Protein AF-A0A383F5I3-F1 (afdb_monomer)

Radius of gyration: 12.74 Å; Cα contacts (8 Å, |Δi|>4): 87; chains: 1; bounding box: 29×27×37 Å

Nearest PDB structures (foldseek):
  6o5b-assembly1_I  TM=6.940E-01  e=9.566E-01  Homo sapiens
  6o58-assembly1_K  TM=5.324E-01  e=1.084E+00  Homo sapiens
  6mpk-assembly1_A  TM=4.254E-01  e=1.229E+00  Homo sapiens
  4qgw-assembly2_B  TM=4.127E-01  e=1.579E+00  Homo sapiens
  5xna-assembly1_B  TM=5.937E-01  e=6.669E+00  Ramazzottius varieornatus

Organism: NCBI:txid408172

Solvent-accessible surface area (backbone atoms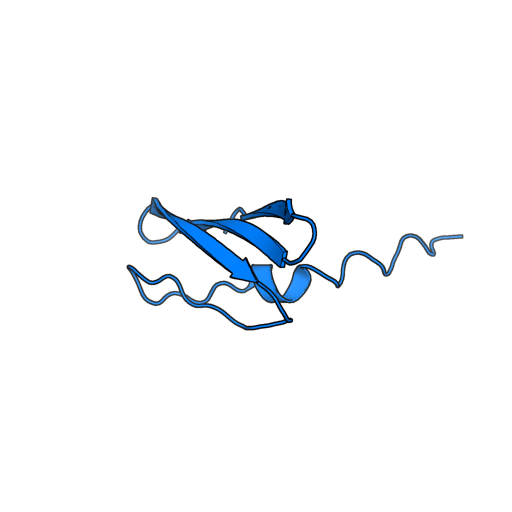 only — not comparable to full-atom va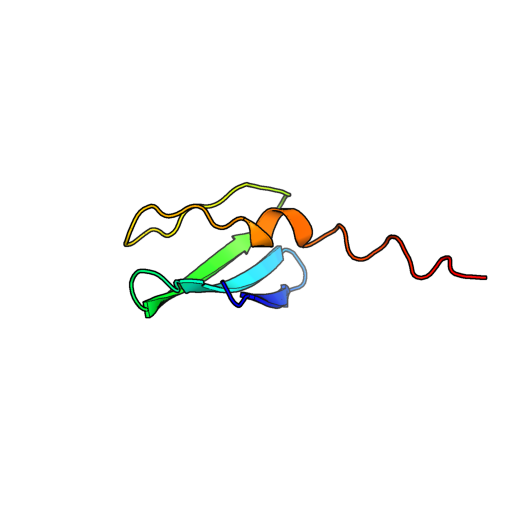lues): 3964 Å² total; per-residue (Å²): 108,65,71,49,77,45,81,51,102,86,38,36,39,34,42,36,41,39,83,87,72,72,49,75,50,75,45,82,39,83,6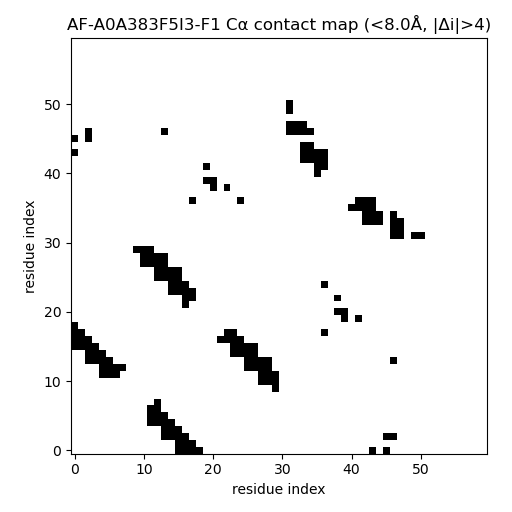3,90,49,85,50,54,40,92,86,79,63,49,73,42,73,64,54,64,47,77,76,60,81,83,62,81,88,80,77,129

pLDDT: mean 71.59, std 14.92, range [41.25, 88.88]

Structure (mmCIF, N/CA/C/O backbone):
data_AF-A0A383F5I3-F1
#
_entry.id   AF-A0A383F5I3-F1
#
loop_
_atom_site.group_PDB
_atom_site.id
_atom_site.type_symbol
_atom_site.label_atom_id
_atom_site.label_alt_id
_atom_site.label_comp_id
_atom_site.label_asym_id
_atom_site.label_entity_id
_atom_site.label_seq_id
_atom_site.pdbx_PDB_ins_code
_atom_site.Cartn_x
_atom_site.Cartn_y
_atom_site.Cartn_z
_atom_site.occupancy
_atom_site.B_iso_or_equiv
_atom_site.auth_seq_id
_atom_site.auth_comp_id
_atom_site.auth_asym_id
_atom_site.auth_atom_id
_atom_site.pdbx_PDB_model_num
ATOM 1 N N . MET A 1 1 ? -6.804 5.451 -4.958 1.00 69.19 1 MET A N 1
ATOM 2 C CA . MET A 1 1 ? -5.805 5.447 -3.868 1.00 69.19 1 MET A CA 1
ATOM 3 C C . MET A 1 1 ? -4.709 6.417 -4.253 1.00 69.19 1 MET A C 1
ATOM 5 O O . MET A 1 1 ? -4.240 6.294 -5.376 1.00 69.19 1 MET A O 1
ATOM 9 N N . PRO A 1 2 ? -4.359 7.397 -3.407 1.00 64.56 2 PRO A N 1
ATOM 10 C CA . PRO A 1 2 ? -3.229 8.275 -3.684 1.00 64.56 2 PRO A CA 1
ATOM 11 C C . PRO A 1 2 ? -1.922 7.474 -3.628 1.00 64.56 2 PRO A C 1
ATOM 13 O O . PRO A 1 2 ? -1.715 6.670 -2.713 1.00 64.56 2 PRO A O 1
ATOM 16 N N . VAL A 1 3 ? -1.065 7.692 -4.623 1.00 71.06 3 VAL A N 1
ATOM 17 C CA . VAL A 1 3 ? 0.229 7.025 -4.767 1.00 71.06 3 VAL A CA 1
ATOM 18 C C . VAL A 1 3 ? 1.299 8.079 -5.031 1.00 71.06 3 VAL A C 1
ATOM 20 O O . VAL A 1 3 ? 1.148 8.905 -5.927 1.00 71.06 3 VAL A O 1
ATOM 23 N N . GLU A 1 4 ? 2.380 8.052 -4.256 1.00 78.06 4 GLU A N 1
ATOM 24 C CA . GLU A 1 4 ? 3.579 8.857 -4.510 1.00 78.06 4 GLU A CA 1
ATOM 25 C C . GLU A 1 4 ? 4.700 7.936 -5.000 1.00 78.06 4 GLU A C 1
ATOM 27 O O . GLU A 1 4 ? 4.974 6.924 -4.362 1.00 78.06 4 GLU A O 1
ATOM 32 N N . SER A 1 5 ? 5.348 8.258 -6.121 1.00 73.19 5 SER A N 1
ATOM 33 C CA . SER A 1 5 ? 6.435 7.451 -6.691 1.00 73.19 5 SER A CA 1
ATOM 34 C C . SER A 1 5 ? 7.785 8.154 -6.569 1.00 73.19 5 SER A C 1
ATOM 36 O O . SER A 1 5 ? 7.937 9.281 -7.039 1.00 73.19 5 SER A O 1
ATOM 38 N N . GLU A 1 6 ? 8.777 7.472 -6.008 1.00 77.69 6 GLU A N 1
ATOM 39 C CA . GLU A 1 6 ? 10.180 7.892 -5.993 1.00 77.69 6 GLU A CA 1
ATOM 40 C C . GLU A 1 6 ? 10.990 6.960 -6.902 1.00 77.69 6 GLU A C 1
ATOM 42 O O . GLU A 1 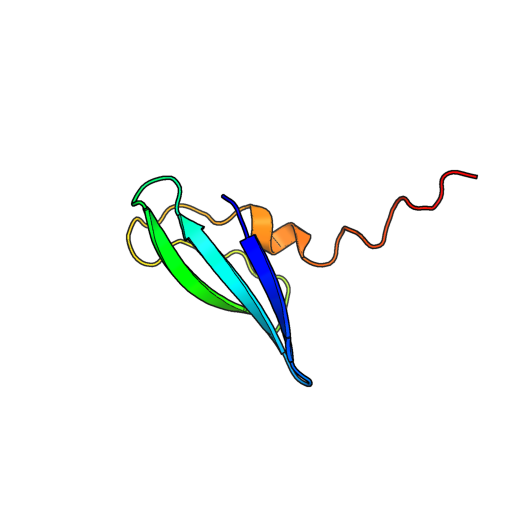6 ? 10.907 5.741 -6.765 1.00 77.69 6 GLU A O 1
ATOM 47 N N . MET A 1 7 ? 11.757 7.515 -7.842 1.00 72.06 7 MET A N 1
ATOM 48 C CA . MET A 1 7 ? 12.678 6.728 -8.671 1.00 72.06 7 MET A CA 1
ATOM 49 C C . MET A 1 7 ? 14.029 6.620 -7.957 1.00 72.06 7 MET A C 1
ATOM 51 O O . MET A 1 7 ? 14.666 7.641 -7.701 1.00 72.06 7 MET A O 1
ATOM 55 N N . GLU A 1 8 ? 14.458 5.398 -7.650 1.00 73.94 8 GLU A N 1
ATOM 56 C CA . GLU A 1 8 ? 15.850 5.071 -7.317 1.00 73.94 8 GLU A CA 1
ATOM 57 C C . GLU A 1 8 ? 16.521 4.407 -8.532 1.00 73.94 8 GLU A C 1
ATOM 59 O O . GLU A 1 8 ? 15.832 3.874 -9.400 1.00 73.94 8 GLU A O 1
ATOM 64 N N . ASP A 1 9 ? 17.858 4.439 -8.604 1.00 72.25 9 ASP A N 1
ATOM 65 C CA . ASP A 1 9 ? 18.669 4.046 -9.774 1.00 72.25 9 ASP A CA 1
ATOM 66 C C . ASP A 1 9 ? 18.275 2.712 -10.455 1.00 72.25 9 ASP A C 1
ATOM 68 O O . ASP A 1 9 ? 18.425 2.588 -11.670 1.00 72.25 9 ASP A O 1
ATOM 72 N N . ASP A 1 10 ? 17.732 1.738 -9.711 1.00 79.31 10 ASP A N 1
ATOM 73 C CA . ASP A 1 10 ? 17.370 0.400 -10.212 1.00 79.31 10 ASP A CA 1
ATOM 74 C C . ASP A 1 10 ? 15.883 0.016 -10.022 1.00 79.31 10 ASP A C 1
ATOM 76 O O . ASP A 1 10 ? 15.473 -1.074 -10.431 1.00 79.31 10 ASP A O 1
ATOM 80 N N . TYR A 1 11 ? 15.056 0.852 -9.377 1.00 77.44 11 TYR A N 1
ATOM 81 C CA . TYR A 1 11 ? 13.632 0.555 -9.144 1.00 77.44 11 TYR A CA 1
ATOM 82 C C . TYR A 1 11 ? 12.794 1.796 -8.811 1.00 77.44 11 TYR A C 1
ATOM 84 O O . TYR A 1 11 ? 13.297 2.802 -8.318 1.00 77.44 11 TYR A O 1
ATOM 92 N N . ILE A 1 12 ? 11.473 1.688 -8.991 1.00 80.69 12 ILE A N 1
ATOM 93 C CA . ILE A 1 12 ? 10.522 2.725 -8.577 1.00 80.69 12 ILE A CA 1
ATOM 94 C C . ILE A 1 12 ? 9.863 2.307 -7.261 1.00 80.69 12 ILE A C 1
ATOM 96 O O . ILE A 1 12 ? 9.295 1.217 -7.141 1.00 80.69 12 ILE A O 1
ATOM 100 N N . LEU A 1 13 ? 9.946 3.171 -6.254 1.00 83.25 13 LEU A N 1
ATOM 101 C CA . LEU A 1 13 ? 9.296 3.000 -4.963 1.00 83.25 13 LEU A CA 1
ATOM 102 C C . LEU A 1 13 ? 7.964 3.752 -4.953 1.00 83.25 13 LEU A C 1
ATOM 104 O O . LEU A 1 13 ? 7.938 4.978 -4.956 1.00 83.25 13 LEU A O 1
ATOM 108 N N . TYR A 1 14 ? 6.855 3.022 -4.882 1.00 81.44 14 T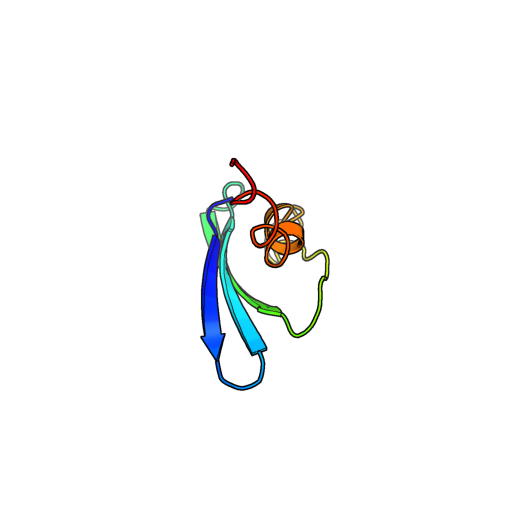YR A N 1
ATOM 109 C CA . TYR A 1 14 ? 5.521 3.599 -4.753 1.00 81.44 14 TYR A CA 1
ATOM 110 C C . TYR A 1 14 ? 5.074 3.577 -3.294 1.00 81.44 14 TYR A C 1
ATOM 112 O O . TYR A 1 14 ? 4.881 2.512 -2.710 1.00 81.44 14 TYR A O 1
ATOM 120 N N . LYS A 1 15 ? 4.882 4.750 -2.700 1.00 85.94 15 LYS A N 1
ATOM 121 C CA . LYS A 1 15 ? 4.239 4.928 -1.398 1.00 85.94 15 LYS A CA 1
ATOM 122 C C . LYS A 1 15 ? 2.734 4.979 -1.618 1.00 85.94 15 LYS A C 1
ATOM 124 O O . LYS A 1 15 ? 2.217 5.934 -2.193 1.00 85.94 15 LYS A O 1
ATOM 129 N N . VAL A 1 16 ? 2.036 3.945 -1.169 1.00 85.50 16 VAL A N 1
ATOM 130 C CA . VAL A 1 16 ? 0.589 3.798 -1.327 1.00 85.50 16 VAL A CA 1
ATOM 131 C C . VAL A 1 16 ? -0.090 3.974 0.023 1.00 85.50 16 VAL A C 1
ATOM 133 O O . VAL A 1 16 ? 0.274 3.326 1.007 1.00 85.50 16 VAL A O 1
ATOM 136 N N . LEU A 1 17 ? -1.110 4.830 0.062 1.00 86.81 17 LEU A N 1
ATOM 137 C CA . LEU A 1 17 ? -2.059 4.906 1.170 1.00 86.81 17 LEU A CA 1
ATOM 138 C C . LEU A 1 17 ? -3.3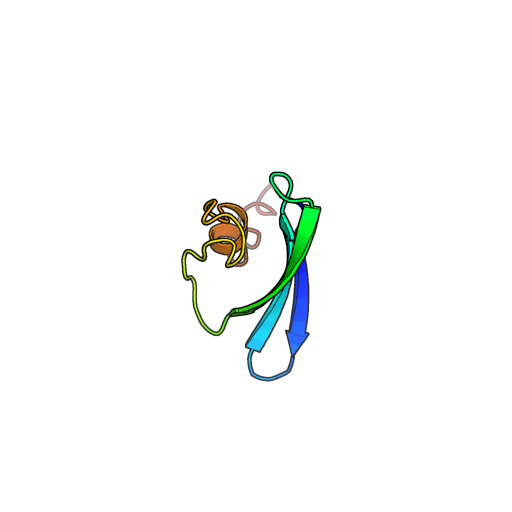61 4.227 0.739 1.00 86.81 17 LEU A C 1
ATOM 140 O O . LEU A 1 17 ? -4.005 4.643 -0.230 1.00 86.81 17 LEU A O 1
ATOM 144 N N . CYS A 1 18 ? -3.737 3.159 1.441 1.00 85.44 18 CYS A N 1
ATOM 145 C CA . CYS A 1 18 ? -4.984 2.466 1.161 1.00 85.44 18 CYS A CA 1
ATOM 146 C C . CYS A 1 18 ? -6.177 3.276 1.671 1.00 85.44 18 CYS A C 1
ATOM 148 O O . CYS A 1 18 ? -6.260 3.555 2.858 1.00 85.44 18 CYS A O 1
ATOM 150 N N . ASP A 1 19 ? -7.133 3.573 0.796 1.00 84.06 19 ASP A N 1
ATOM 151 C CA . ASP A 1 19 ? -8.364 4.300 1.150 1.00 84.06 19 ASP A CA 1
ATOM 152 C C . ASP A 1 19 ? -9.340 3.446 1.986 1.00 84.06 19 ASP A C 1
ATOM 154 O O . ASP A 1 19 ? -10.225 3.960 2.655 1.00 84.06 19 ASP A O 1
ATOM 158 N N . TYR A 1 20 ? -9.178 2.117 1.954 1.00 86.12 20 TYR A N 1
ATOM 159 C CA . TYR A 1 20 ? -10.091 1.180 2.617 1.00 86.12 20 TYR A CA 1
ATOM 160 C C . TYR A 1 20 ? -9.722 0.871 4.064 1.00 86.12 20 TYR A C 1
ATOM 162 O O . TYR A 1 20 ? -10.597 0.572 4.873 1.00 86.12 20 TYR A O 1
ATOM 170 N N . CYS A 1 21 ? -8.426 0.833 4.365 1.00 88.69 21 CYS A N 1
ATOM 171 C CA . CYS A 1 21 ? -7.930 0.480 5.693 1.00 88.69 21 CYS A CA 1
ATOM 172 C C . CYS A 1 21 ? -7.011 1.546 6.286 1.00 88.69 21 CYS A C 1
ATOM 174 O O . CYS A 1 21 ? -6.436 1.295 7.337 1.00 88.69 21 CYS A O 1
ATOM 176 N N . ASP A 1 22 ? -6.843 2.683 5.601 1.00 87.69 22 ASP A N 1
ATOM 177 C CA . ASP A 1 22 ? -5.991 3.818 5.986 1.00 87.69 22 ASP A CA 1
ATOM 178 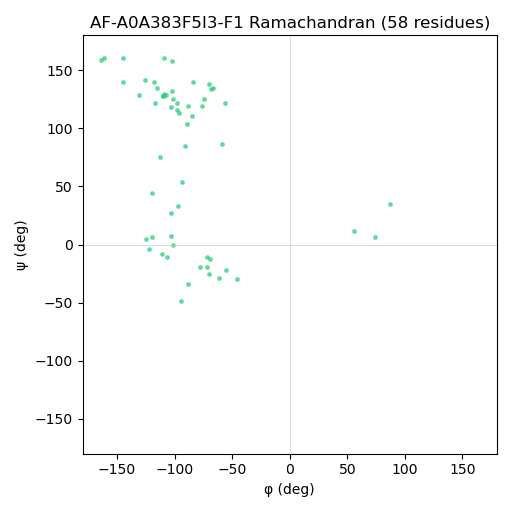C C . ASP A 1 22 ? -4.512 3.462 6.240 1.00 87.69 22 ASP A C 1
ATOM 180 O O . ASP A 1 22 ? -3.725 4.280 6.721 1.00 87.69 22 ASP A O 1
ATOM 184 N N . GLU A 1 23 ? -4.100 2.250 5.864 1.00 88.56 23 GLU A N 1
ATOM 185 C CA . GLU A 1 23 ? -2.739 1.765 6.055 1.00 88.56 23 GLU A CA 1
ATOM 186 C C . GLU A 1 23 ? -1.823 2.235 4.925 1.00 88.56 23 GLU A C 1
ATOM 188 O O . GLU A 1 23 ? -2.176 2.221 3.737 1.00 88.56 23 GLU A O 1
ATOM 193 N N . LYS A 1 24 ? -0.602 2.610 5.310 1.00 86.94 24 LYS A N 1
ATOM 194 C CA . LYS A 1 24 ? 0.454 3.063 4.403 1.00 86.94 24 LYS A CA 1
ATOM 195 C C . LYS A 1 24 ? 1.469 1.954 4.179 1.00 86.94 24 LYS A C 1
ATOM 197 O O . LYS A 1 24 ? 1.967 1.363 5.134 1.00 86.94 24 LYS A O 1
ATOM 202 N N . TYR A 1 25 ? 1.817 1.707 2.925 1.00 85.44 25 TYR A N 1
ATOM 203 C CA . TYR A 1 25 ? 2.816 0.715 2.540 1.00 85.44 25 TYR A CA 1
ATOM 204 C C . TYR A 1 25 ? 3.606 1.176 1.326 1.00 85.44 25 TYR A C 1
ATOM 206 O O . TYR A 1 25 ? 3.192 2.069 0.591 1.00 85.44 25 TYR A O 1
ATOM 214 N N . ASN A 1 26 ? 4.774 0.565 1.142 1.00 84.69 26 ASN A N 1
ATOM 215 C CA . ASN A 1 26 ? 5.674 0.877 0.045 1.00 84.69 26 ASN A CA 1
ATOM 216 C C . ASN A 1 26 ? 5.785 -0.339 -0.864 1.00 84.69 26 ASN A C 1
ATOM 218 O O . ASN A 1 26 ? 5.983 -1.455 -0.381 1.00 84.69 26 ASN A O 1
ATOM 222 N N . ILE A 1 27 ? 5.704 -0.108 -2.164 1.00 81.81 27 ILE A N 1
ATOM 223 C CA . ILE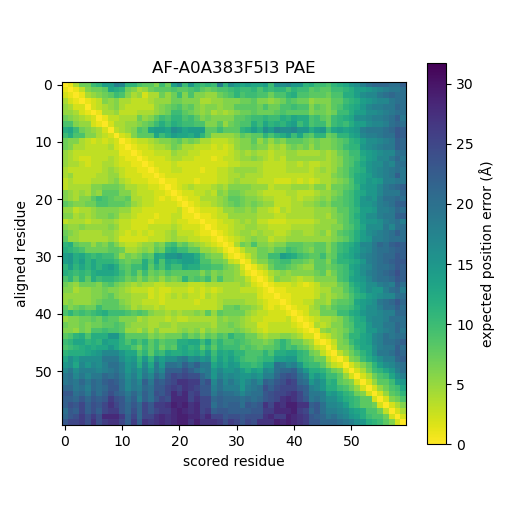 A 1 27 ? 5.764 -1.141 -3.185 1.00 81.81 27 ILE A CA 1
ATOM 224 C C . ILE A 1 27 ? 6.998 -0.866 -4.024 1.00 81.81 27 ILE A C 1
ATOM 226 O O . ILE A 1 27 ? 7.156 0.218 -4.584 1.00 81.81 27 ILE A O 1
ATOM 230 N N . LYS A 1 28 ? 7.895 -1.847 -4.080 1.00 82.31 28 LYS A N 1
ATOM 231 C CA . LYS A 1 28 ? 9.074 -1.797 -4.941 1.00 82.31 28 LYS A CA 1
ATOM 232 C C . LYS A 1 28 ? 8.692 -2.389 -6.285 1.00 82.31 28 LYS A C 1
ATOM 234 O O . LYS A 1 28 ? 8.557 -3.604 -6.399 1.00 82.31 28 LYS A O 1
ATOM 239 N N . CYS A 1 29 ? 8.496 -1.535 -7.278 1.00 72.50 29 CYS A N 1
ATOM 240 C CA . CYS A 1 29 ? 8.170 -1.968 -8.623 1.00 72.50 29 CYS A CA 1
ATOM 241 C C . CYS A 1 29 ? 9.436 -1.978 -9.477 1.00 72.50 29 CYS A C 1
ATOM 243 O O . CYS A 1 29 ? 10.114 -0.963 -9.631 1.00 72.50 29 CYS A O 1
ATOM 245 N N . VAL A 1 30 ? 9.737 -3.152 -10.027 1.00 69.94 30 VAL A N 1
ATOM 246 C CA . VAL A 1 30 ? 10.792 -3.352 -11.034 1.00 69.94 30 VAL A CA 1
ATOM 247 C C . VAL A 1 30 ? 10.169 -3.583 -12.425 1.00 69.94 30 VAL A C 1
ATOM 249 O O . VAL A 1 30 ? 10.875 -3.606 -13.426 1.00 69.94 30 VAL A O 1
ATOM 252 N N . SER A 1 31 ? 8.842 -3.784 -12.501 1.00 65.19 31 SER A N 1
ATOM 253 C CA . SER A 1 31 ? 8.070 -4.010 -13.733 1.00 65.19 31 SER A CA 1
ATOM 254 C C . SER A 1 31 ? 6.562 -3.804 -13.494 1.00 65.19 31 SER A C 1
ATOM 256 O O . SER A 1 31 ? 6.118 -3.914 -12.350 1.00 65.19 31 SER A O 1
ATOM 258 N N . GLU A 1 32 ? 5.782 -3.543 -14.555 1.00 62.09 32 GLU A N 1
ATOM 259 C CA . GLU A 1 32 ? 4.330 -3.271 -14.537 1.00 62.09 32 GLU A CA 1
ATOM 260 C C . GLU A 1 32 ? 3.521 -4.432 -13.928 1.00 62.09 32 GLU A C 1
ATOM 262 O O . GLU A 1 32 ? 3.026 -5.322 -14.624 1.00 62.09 32 GLU A O 1
ATOM 267 N N . THR A 1 33 ? 3.375 -4.437 -12.605 1.00 62.66 33 THR A N 1
ATOM 268 C CA . THR A 1 33 ? 2.667 -5.490 -11.876 1.00 62.66 33 THR A CA 1
ATOM 269 C C . THR A 1 33 ? 1.457 -4.925 -11.150 1.00 62.66 33 THR A C 1
ATOM 271 O O . THR A 1 33 ? 1.472 -3.822 -10.607 1.00 62.66 33 THR A O 1
ATOM 274 N N . ILE A 1 34 ? 0.369 -5.693 -11.186 1.00 66.25 34 ILE A N 1
ATOM 275 C CA . ILE A 1 34 ? -0.813 -5.429 -10.373 1.00 66.25 34 ILE A CA 1
ATOM 276 C C . ILE A 1 34 ? -0.474 -5.868 -8.953 1.00 66.25 34 ILE A C 1
ATOM 278 O O . ILE A 1 34 ? -0.212 -7.050 -8.728 1.00 66.25 34 ILE A O 1
ATOM 282 N N . ASP A 1 35 ? -0.515 -4.928 -8.016 1.00 76.88 35 ASP A N 1
ATOM 283 C CA . ASP A 1 35 ? -0.301 -5.205 -6.599 1.00 76.88 35 ASP A CA 1
ATOM 284 C C . ASP A 1 35 ? -1.611 -5.073 -5.810 1.00 76.88 35 ASP A C 1
ATOM 286 O O . ASP A 1 35 ? -2.586 -4.456 -6.258 1.00 76.88 35 ASP A O 1
ATOM 290 N N . TYR A 1 36 ? -1.644 -5.674 -4.625 1.00 84.12 36 TYR A N 1
ATOM 291 C CA . TYR A 1 36 ? -2.797 -5.666 -3.731 1.00 84.12 36 TYR A CA 1
ATOM 292 C C . TYR A 1 36 ? -2.349 -5.160 -2.371 1.00 84.12 36 TYR A C 1
ATOM 294 O O . TYR A 1 36 ? -1.281 -5.520 -1.883 1.00 84.12 36 TYR A O 1
ATOM 302 N N . CYS A 1 37 ? -3.196 -4.373 -1.715 1.00 85.44 37 CYS A N 1
ATOM 303 C CA . CYS A 1 37 ? -2.920 -3.909 -0.370 1.00 85.44 37 CYS A CA 1
ATOM 304 C C . CYS A 1 37 ? -2.678 -5.116 0.555 1.00 85.44 37 CYS A C 1
ATOM 306 O O . CYS A 1 37 ? -3.585 -5.936 0.723 1.00 85.44 37 CYS A O 1
ATOM 308 N N . PRO A 1 38 ? -1.510 -5.220 1.210 1.00 85.56 38 PRO A N 1
ATOM 309 C CA . PRO A 1 38 ? -1.173 -6.380 2.034 1.00 85.56 38 PRO A CA 1
ATOM 310 C C . PRO A 1 38 ? -2.019 -6.480 3.313 1.00 85.56 38 PRO A C 1
ATOM 312 O O . PRO A 1 38 ? -2.007 -7.513 3.976 1.00 85.56 38 PRO A O 1
ATOM 315 N N . PHE A 1 39 ? -2.755 -5.422 3.665 1.00 87.75 39 PHE A N 1
ATOM 316 C CA . PHE A 1 39 ? -3.574 -5.358 4.876 1.00 87.75 39 PHE A CA 1
ATOM 317 C C . PHE A 1 39 ? -5.026 -5.763 4.632 1.00 87.75 39 PHE A C 1
ATOM 319 O O . PHE A 1 39 ? -5.577 -6.571 5.373 1.00 87.75 39 PHE A O 1
ATOM 326 N N . CYS A 1 40 ? -5.657 -5.203 3.597 1.00 88.88 40 CYS A N 1
ATOM 327 C CA . CYS A 1 40 ? -7.075 -5.432 3.308 1.00 88.88 40 CYS A CA 1
ATOM 328 C C . CYS A 1 40 ? -7.327 -6.257 2.039 1.00 88.88 40 CYS A C 1
ATOM 330 O O . CYS A 1 40 ? -8.468 -6.628 1.778 1.00 88.88 40 CYS A O 1
ATOM 332 N N . GLY A 1 41 ? -6.292 -6.534 1.240 1.00 83.75 41 GLY A N 1
ATOM 333 C CA . GLY A 1 41 ? -6.401 -7.277 -0.016 1.00 83.75 41 GLY A CA 1
ATOM 334 C C . GLY A 1 41 ? -7.033 -6.494 -1.170 1.00 83.75 41 GLY A C 1
ATOM 335 O O . GLY A 1 41 ? -7.282 -7.075 -2.223 1.00 83.75 41 GLY A O 1
ATOM 336 N N . ASN A 1 42 ? -7.305 -5.194 -1.007 1.00 85.00 42 ASN A N 1
ATOM 337 C CA . ASN A 1 42 ? -7.853 -4.371 -2.087 1.00 85.00 42 ASN A CA 1
ATOM 338 C C . ASN A 1 42 ? -6.820 -4.133 -3.192 1.00 85.00 42 ASN A C 1
ATOM 340 O O . ASN A 1 42 ? -5.655 -3.858 -2.915 1.00 85.00 42 ASN A O 1
ATOM 344 N N . MET A 1 43 ? -7.262 -4.212 -4.446 1.00 79.31 43 MET A N 1
ATOM 345 C CA . MET A 1 43 ? -6.408 -4.043 -5.624 1.00 79.31 43 MET A CA 1
ATOM 346 C C . MET A 1 43 ? -5.909 -2.607 -5.755 1.00 79.31 43 MET A C 1
ATOM 348 O O . MET A 1 43 ? -6.700 -1.665 -5.685 1.00 79.31 43 MET A O 1
ATOM 352 N N . VAL A 1 44 ? -4.613 -2.443 -6.018 1.00 78.38 44 VAL A N 1
ATOM 353 C CA . VAL A 1 44 ? -3.999 -1.144 -6.298 1.00 78.38 44 VAL A CA 1
ATOM 354 C C . VAL A 1 44 ? -4.017 -0.868 -7.792 1.00 78.38 44 VAL A C 1
ATOM 356 O O . VAL A 1 44 ? -3.060 -1.129 -8.514 1.00 78.38 44 VAL A O 1
ATOM 359 N N . GLU A 1 45 ? -5.138 -0.328 -8.268 1.00 66.06 45 GLU A N 1
ATOM 360 C CA . GLU A 1 45 ? -5.345 -0.043 -9.696 1.00 66.06 45 GLU A CA 1
ATOM 361 C C . GLU A 1 45 ? -4.336 0.973 -10.266 1.00 66.06 45 GLU A C 1
ATOM 363 O O . GLU A 1 45 ? -3.980 0.903 -11.442 1.00 66.06 45 GLU A O 1
ATOM 368 N N . ASP A 1 46 ? -3.827 1.882 -9.432 1.00 64.00 46 ASP A N 1
ATOM 369 C CA . ASP A 1 46 ? -3.010 3.019 -9.876 1.00 64.00 46 ASP A CA 1
ATOM 370 C C . ASP A 1 46 ? -1.549 2.649 -10.212 1.00 64.00 46 ASP A C 1
ATOM 372 O O . ASP A 1 46 ? -0.899 3.339 -10.991 1.00 64.00 46 ASP A O 1
ATOM 376 N N . LEU A 1 47 ? -1.042 1.505 -9.729 1.00 63.34 47 LEU A N 1
ATOM 377 C CA . LEU A 1 47 ? 0.339 1.062 -10.008 1.00 63.34 47 LEU A CA 1
ATOM 378 C C . LEU A 1 47 ? 0.545 0.626 -11.459 1.00 63.34 47 LEU A C 1
ATOM 380 O O . LEU A 1 47 ? 1.647 0.721 -11.988 1.00 63.34 47 LEU A O 1
ATOM 384 N N . THR A 1 48 ? -0.527 0.198 -12.129 1.00 55.88 48 THR A N 1
ATOM 385 C CA . THR A 1 48 ? -0.494 -0.167 -13.556 1.00 55.88 48 THR A CA 1
ATOM 386 C C . THR A 1 48 ? -0.351 1.039 -14.486 1.00 55.88 48 THR A C 1
ATOM 388 O O . THR A 1 48 ? -0.143 0.874 -15.685 1.00 55.88 48 THR A O 1
ATOM 391 N N . ARG A 1 49 ? -0.486 2.262 -13.955 1.00 52.91 49 ARG A N 1
ATOM 392 C CA . ARG A 1 49 ? -0.385 3.515 -14.719 1.00 52.91 49 ARG A CA 1
ATOM 393 C C . ARG A 1 49 ? 0.960 4.217 -14.548 1.00 52.91 49 ARG A C 1
ATOM 395 O O . ARG A 1 49 ? 1.165 5.248 -15.186 1.00 52.91 49 ARG A O 1
ATOM 402 N N . GLY A 1 50 ? 1.866 3.645 -13.748 1.00 51.38 50 GLY A N 1
ATOM 403 C CA . GLY A 1 50 ? 3.187 4.197 -13.439 1.00 51.38 50 GLY A CA 1
ATOM 404 C C . GLY A 1 50 ? 4.065 4.515 -14.655 1.00 51.38 50 GLY A C 1
ATOM 405 O O . GLY A 1 50 ? 4.903 5.401 -14.549 1.00 51.38 50 GLY A O 1
ATOM 406 N N . ASP A 1 51 ? 3.809 3.887 -15.808 1.00 48.78 51 ASP A N 1
ATOM 407 C CA . ASP A 1 51 ? 4.525 4.129 -17.073 1.00 48.78 51 ASP A CA 1
ATOM 408 C C . ASP A 1 51 ? 3.623 4.621 -18.226 1.00 48.78 51 ASP A C 1
ATOM 410 O O . ASP A 1 51 ? 4.069 4.775 -19.360 1.00 48.78 51 ASP A O 1
ATOM 414 N N . ARG A 1 52 ? 2.335 4.907 -17.975 1.00 45.88 52 ARG A N 1
ATOM 415 C CA . ARG A 1 52 ? 1.390 5.342 -19.031 1.00 45.88 52 ARG A CA 1
ATOM 416 C C . ARG A 1 52 ? 1.081 6.834 -19.048 1.00 45.88 52 ARG A C 1
ATOM 418 O O . ARG A 1 52 ? 0.259 7.264 -19.846 1.00 45.88 52 ARG A O 1
ATOM 425 N N . TYR A 1 53 ? 1.772 7.630 -18.237 1.00 45.09 53 TYR A N 1
ATOM 426 C CA . TYR A 1 53 ? 1.803 9.090 -18.388 1.00 45.09 53 TYR A CA 1
ATOM 427 C C . TYR A 1 53 ? 3.046 9.563 -19.167 1.00 45.09 53 TYR A C 1
ATOM 429 O O . TYR A 1 53 ? 3.573 10.644 -18.923 1.00 45.09 53 TYR A O 1
ATOM 437 N N . ASN A 1 54 ? 3.510 8.753 -20.124 1.00 42.81 54 ASN A N 1
ATOM 438 C CA . ASN A 1 54 ? 4.328 9.200 -21.256 1.00 42.81 54 ASN A CA 1
ATOM 439 C C . ASN A 1 54 ? 3.612 8.885 -22.581 1.00 42.81 54 ASN A C 1
ATOM 441 O O . ASN A 1 54 ? 4.190 8.353 -23.520 1.00 42.81 54 ASN A O 1
ATOM 445 N N . ASP A 1 55 ? 2.315 9.164 -22.631 1.00 41.25 55 ASP A N 1
ATOM 446 C CA . ASP A 1 55 ? 1.577 9.360 -23.872 1.00 41.25 55 ASP A CA 1
ATOM 447 C C . ASP A 1 55 ? 0.537 10.451 -23.574 1.00 41.25 55 ASP A C 1
ATOM 449 O O . ASP A 1 55 ? -0.009 10.495 -22.478 1.00 41.25 55 ASP A O 1
ATOM 453 N N . GLU A 1 56 ? 0.316 11.372 -24.507 1.00 44.25 56 GLU A N 1
ATOM 454 C CA . GLU A 1 56 ? -0.539 12.572 -24.373 1.00 44.25 56 GLU A CA 1
ATOM 455 C C . GLU A 1 56 ? 0.068 13.867 -23.791 1.00 44.25 56 GLU A C 1
ATOM 457 O O . GLU A 1 56 ? -0.650 14.713 -23.268 1.00 44.25 56 GLU A O 1
ATOM 462 N N . ASN A 1 57 ? 1.347 14.151 -24.065 1.00 41.91 57 ASN A N 1
ATOM 463 C CA . ASN A 1 57 ? 1.723 15.539 -24.411 1.00 41.91 57 ASN A CA 1
ATOM 464 C C . ASN A 1 57 ? 1.960 15.703 -25.926 1.00 41.91 57 ASN A C 1
ATOM 466 O O . ASN A 1 57 ? 2.694 16.582 -26.368 1.00 41.91 57 ASN A O 1
ATOM 470 N N . SER A 1 58 ? 1.292 14.851 -26.714 1.00 47.53 58 SER A N 1
ATOM 471 C CA . SER A 1 58 ? 1.091 14.979 -28.160 1.00 47.53 58 SER A CA 1
ATOM 472 C C . SER A 1 58 ? -0.245 15.681 -28.437 1.00 47.53 58 SER A C 1
ATOM 474 O O . SER A 1 58 ? -1.111 15.173 -29.140 1.00 47.53 58 SER A O 1
ATOM 476 N N . TRP A 1 59 ? -0.445 16.852 -27.837 1.00 53.81 59 TRP A N 1
ATOM 477 C CA . TRP A 1 59 ? -1.490 17.784 -28.260 1.00 53.81 59 TRP A CA 1
ATOM 478 C C . TRP A 1 59 ?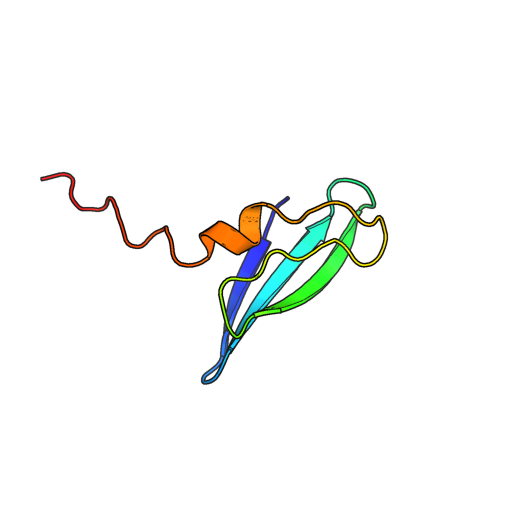 -0.799 19.024 -28.835 1.00 53.81 59 TRP A C 1
ATOM 480 O O . TRP A 1 59 ? -0.656 20.041 -28.169 1.00 53.81 59 TRP A O 1
ATOM 490 N N . ASN A 1 60 ? -0.298 18.821 -30.059 1.00 42.72 60 ASN A N 1
ATOM 491 C CA . ASN A 1 60 ? -0.135 19.761 -31.175 1.00 42.72 60 ASN A CA 1
ATOM 492 C C . ASN A 1 60 ? 0.214 21.234 -30.881 1.00 42.72 60 ASN A C 1
ATOM 494 O O . ASN A 1 60 ? -0.717 22.026 -30.617 1.00 42.72 60 ASN A O 1
#

Sequence (60 aa):
MPVESEMEDDYILYKVLCDYCDEKYNIKCVSETIDYCPFCGNMVEDLTRGDRYNDENSWN

Foldseek 3Di:
DDWDWDDDPQWIWIWDQDPPPRDTDIDTDNDQDWDADPPPRHTDPCSNCPPVVPPPVPPD

Secondary structure (DSSP, 8-state):
--EEEEEETTEEEEEEE-TTT--EEEEEESS---EE-TTT--EEGGGGGTT-SSS-----

Mean predicted aligned error: 9.83 Å